Protein AF-A0A1X0RQJ3-F1 (afdb_monomer_lite)

Structure (mmCIF, N/CA/C/O backbone):
data_AF-A0A1X0RQJ3-F1
#
_entry.id   AF-A0A1X0RQJ3-F1
#
loop_
_atom_site.group_PDB
_atom_site.id
_atom_site.type_symbol
_atom_site.label_atom_id
_atom_site.label_alt_id
_atom_site.label_comp_id
_atom_site.label_asym_id
_atom_site.label_entity_id
_atom_site.label_seq_id
_atom_site.pdbx_PDB_ins_code
_atom_site.Cartn_x
_atom_site.Cartn_y
_atom_site.Cartn_z
_atom_site.occupancy
_atom_site.B_iso_or_equiv
_atom_site.auth_seq_id
_atom_site.auth_comp_id
_atom_site.auth_asym_id
_atom_site.auth_atom_id
_atom_site.pdbx_PDB_model_num
ATOM 1 N N . GLY A 1 1 ? 8.657 11.918 25.333 1.00 54.16 1 GLY A N 1
ATOM 2 C CA . GLY A 1 1 ? 9.560 11.552 24.222 1.00 54.16 1 GLY A CA 1
ATOM 3 C C . GLY A 1 1 ? 10.767 12.465 24.234 1.00 54.16 1 GLY A C 1
ATOM 4 O O . GLY A 1 1 ? 10.589 13.662 24.421 1.00 54.16 1 GLY A O 1
ATOM 5 N N . SER A 1 2 ? 11.978 11.926 24.096 1.00 52.12 2 SER A N 1
ATOM 6 C CA . SER A 1 2 ? 13.210 12.726 24.092 1.00 52.12 2 SER A CA 1
ATOM 7 C C . SER A 1 2 ? 13.265 13.655 22.872 1.00 52.12 2 SER A C 1
ATOM 9 O O . SER A 1 2 ? 13.013 13.223 21.745 1.00 52.12 2 SER A O 1
ATOM 11 N N . LYS A 1 3 ? 13.566 14.940 23.101 1.00 64.88 3 LYS A N 1
ATOM 12 C CA . LYS A 1 3 ? 13.754 15.947 22.042 1.00 64.88 3 LYS A CA 1
ATOM 13 C C . LYS A 1 3 ? 15.041 15.634 21.265 1.00 64.88 3 LYS A C 1
ATOM 15 O O . LYS A 1 3 ? 16.047 15.294 21.882 1.00 64.88 3 LYS A O 1
ATOM 20 N N . ILE A 1 4 ? 15.038 15.774 19.937 1.00 67.12 4 ILE A N 1
ATOM 21 C CA . ILE A 1 4 ? 16.280 15.813 19.140 1.00 67.12 4 ILE A CA 1
ATOM 22 C C . ILE A 1 4 ? 16.535 17.273 18.792 1.00 67.12 4 ILE A C 1
ATOM 24 O O . ILE A 1 4 ? 15.689 17.899 18.160 1.00 67.12 4 ILE A O 1
ATOM 28 N N . LYS A 1 5 ? 17.698 17.817 19.173 1.00 78.06 5 LYS A N 1
ATOM 29 C CA . LYS A 1 5 ? 18.098 19.196 18.827 1.00 78.06 5 LYS A CA 1
ATOM 30 C C . LYS A 1 5 ? 17.044 20.257 19.205 1.00 78.06 5 LYS A C 1
ATOM 32 O O . LYS A 1 5 ? 16.810 21.192 18.455 1.00 78.06 5 LYS A O 1
ATOM 37 N N . GLY A 1 6 ? 16.351 20.079 20.334 1.00 76.12 6 GLY A N 1
ATOM 38 C CA . GLY A 1 6 ? 15.293 20.996 20.788 1.00 76.12 6 GLY A CA 1
ATOM 39 C C . GLY A 1 6 ? 13.931 20.819 20.102 1.00 76.12 6 GLY A C 1
ATOM 40 O O . GLY A 1 6 ? 12.927 21.285 20.637 1.00 76.12 6 GLY A O 1
ATOM 41 N N . PHE A 1 7 ? 13.861 20.067 19.003 1.00 66.81 7 PHE A N 1
ATOM 42 C CA . PHE A 1 7 ? 12.615 19.743 18.316 1.00 66.81 7 PHE A CA 1
ATOM 43 C C . PHE A 1 7 ? 11.960 18.494 18.917 1.00 66.81 7 PHE A C 1
ATOM 45 O O . PHE A 1 7 ? 12.626 17.514 19.281 1.00 66.81 7 PHE A O 1
ATOM 52 N N . LEU A 1 8 ? 10.630 18.520 19.019 1.00 66.62 8 LEU A N 1
ATOM 53 C CA . LEU A 1 8 ? 9.844 17.325 19.319 1.00 66.62 8 LEU A CA 1
ATOM 54 C C . LEU A 1 8 ? 10.051 16.309 18.191 1.00 66.62 8 LEU A C 1
ATOM 56 O O . LEU A 1 8 ? 9.920 16.646 17.014 1.00 66.62 8 LEU A O 1
ATOM 60 N N . LYS A 1 9 ? 10.377 15.060 18.541 1.00 67.62 9 LYS A N 1
ATOM 61 C CA . LYS A 1 9 ? 10.389 13.972 17.556 1.00 67.62 9 LYS A CA 1
ATOM 62 C C . LYS A 1 9 ? 8.991 13.834 16.945 1.00 67.62 9 LYS A C 1
ATOM 64 O O . LYS A 1 9 ? 7.996 13.830 17.673 1.00 67.62 9 LYS A O 1
ATOM 69 N N . TYR A 1 10 ? 8.927 13.664 15.626 1.00 61.50 10 TYR A N 1
ATOM 70 C CA . TYR A 1 10 ? 7.727 13.148 14.971 1.00 61.50 10 TYR A CA 1
ATOM 71 C C . TYR A 1 10 ? 7.504 11.706 15.456 1.00 61.50 10 TYR A C 1
ATOM 73 O O . TYR A 1 10 ? 8.361 10.850 15.246 1.00 61.50 10 TYR A O 1
ATOM 81 N N . GLY A 1 11 ? 6.405 11.476 16.182 1.00 64.00 11 GLY A N 1
ATOM 82 C CA . GLY A 1 11 ? 6.055 10.184 16.785 1.00 64.00 11 GLY A CA 1
ATOM 83 C C . GLY A 1 11 ? 5.479 10.296 18.204 1.00 64.00 11 GLY A C 1
ATOM 84 O O . GLY A 1 11 ? 5.730 11.269 18.918 1.00 64.00 11 GLY A O 1
ATOM 85 N N . GLY A 1 12 ? 4.719 9.279 18.621 1.00 66.19 12 GLY A N 1
ATOM 86 C CA . GLY A 1 12 ? 3.992 9.250 19.898 1.00 66.19 12 GLY A CA 1
ATOM 87 C C . GLY A 1 12 ? 2.721 10.113 19.910 1.00 66.19 12 GLY A C 1
ATOM 88 O O . GLY A 1 12 ? 2.406 10.802 18.943 1.00 66.19 12 GLY A O 1
ATOM 89 N N . ASN A 1 13 ? 1.992 10.104 21.029 1.00 71.12 13 ASN A N 1
ATOM 90 C CA . ASN A 1 13 ? 0.630 10.658 21.092 1.00 71.12 13 ASN A CA 1
ATOM 91 C C . ASN A 1 13 ? 0.559 12.192 21.196 1.00 71.12 13 ASN A C 1
ATOM 93 O O . ASN A 1 13 ? -0.528 12.752 21.206 1.00 71.12 13 ASN A O 1
ATOM 97 N N . TRP A 1 14 ? 1.685 12.909 21.279 1.00 72.62 14 TRP A N 1
ATOM 98 C CA . TRP A 1 14 ? 1.670 14.350 21.577 1.00 72.62 14 TRP A CA 1
ATOM 99 C C . TRP A 1 14 ? 0.983 15.189 20.491 1.00 72.62 14 TRP A C 1
ATOM 101 O O . TRP A 1 14 ? 0.309 16.164 20.811 1.00 72.62 14 TRP A O 1
ATOM 111 N N . LYS A 1 15 ? 1.139 14.814 19.214 1.00 70.44 15 LYS A N 1
ATOM 112 C CA . LYS A 1 15 ? 0.500 15.523 18.099 1.00 70.44 15 LYS A CA 1
ATOM 113 C C . LYS A 1 15 ? -1.013 15.317 18.131 1.00 70.44 15 LYS A C 1
ATOM 115 O O . LYS A 1 15 ? -1.754 16.276 17.982 1.00 70.44 15 LYS A O 1
ATOM 120 N N . LEU A 1 16 ? -1.445 14.098 18.457 1.00 67.94 16 LEU A N 1
ATOM 121 C CA . LEU A 1 16 ? -2.852 13.781 18.699 1.00 67.94 16 LEU A CA 1
ATOM 122 C C . LEU A 1 16 ? -3.382 14.577 19.868 1.00 67.94 16 LEU A C 1
ATOM 124 O O . LEU A 1 16 ? -4.395 15.208 19.705 1.00 67.94 16 LEU A O 1
ATOM 128 N N . ASN A 1 17 ? -2.695 14.617 21.008 1.00 71.81 17 ASN A N 1
ATOM 129 C CA . ASN A 1 17 ? -3.173 15.368 22.170 1.00 71.81 17 ASN A CA 1
ATOM 130 C C . ASN A 1 17 ? -3.341 16.865 21.866 1.00 71.81 17 ASN A C 1
ATOM 132 O O . ASN A 1 17 ? -4.172 17.531 22.475 1.00 71.81 17 ASN A O 1
ATOM 136 N N . LYS A 1 18 ? -2.544 17.403 20.935 1.00 77.25 18 LYS A N 1
ATOM 137 C CA . LYS A 1 18 ? -2.691 18.781 20.461 1.00 77.25 18 LYS A CA 1
ATOM 138 C C . LYS A 1 18 ? -3.887 18.931 19.517 1.00 77.25 18 LYS A C 1
ATOM 140 O O . LYS A 1 18 ? -4.639 19.893 19.631 1.00 77.25 18 LYS A O 1
ATOM 145 N N . ASP A 1 19 ? -4.034 17.997 18.583 1.00 71.38 19 ASP A N 1
ATOM 146 C CA . ASP A 1 19 ? -5.021 18.071 17.506 1.00 71.38 19 ASP A CA 1
ATOM 147 C C . ASP A 1 19 ? -6.392 17.491 17.925 1.00 71.38 19 ASP A C 1
ATOM 149 O O . ASP A 1 19 ? -7.408 17.877 17.360 1.00 71.38 19 ASP A O 1
ATOM 153 N N . SER A 1 20 ? -6.458 16.668 18.979 1.00 67.62 20 SER A N 1
ATOM 154 C CA . SER A 1 20 ? -7.660 16.023 19.536 1.00 67.62 20 SER A CA 1
ATOM 155 C C . SER A 1 20 ? -8.645 17.025 20.114 1.00 67.62 20 SER A C 1
ATOM 157 O O . SER A 1 20 ? -9.827 16.729 20.240 1.00 67.62 20 SER A O 1
ATOM 159 N N . LEU A 1 21 ? -8.149 18.211 20.470 1.00 72.94 21 LEU A N 1
ATOM 160 C CA . LEU A 1 21 ? -8.965 19.338 20.909 1.00 72.94 21 LEU A CA 1
ATOM 161 C C . LEU A 1 21 ? -9.788 19.940 19.759 1.00 72.94 21 LEU A C 1
ATOM 163 O O . LEU A 1 21 ? -10.787 20.601 20.017 1.00 72.94 21 LEU A O 1
ATOM 167 N N . TYR A 1 22 ? -9.377 19.716 18.507 1.00 77.06 22 TYR A N 1
ATOM 168 C CA . TYR A 1 22 ? -9.961 20.352 17.323 1.00 77.06 22 TYR A CA 1
ATOM 169 C C . TYR A 1 22 ? -10.501 19.348 16.297 1.00 77.06 22 TYR A C 1
ATOM 171 O O . TYR A 1 22 ? -11.336 19.706 15.470 1.00 77.06 22 TYR A O 1
ATOM 179 N N . THR A 1 23 ? -10.030 18.099 16.313 1.00 75.31 23 THR A N 1
ATOM 180 C CA . THR A 1 23 ? -10.463 17.050 15.388 1.00 75.31 23 THR A CA 1
ATOM 181 C C . THR A 1 23 ? -10.183 15.656 15.949 1.00 75.31 23 THR A C 1
ATOM 183 O O . THR A 1 23 ? -9.250 15.457 16.723 1.00 75.31 23 THR A O 1
ATOM 186 N N . THR A 1 24 ? -10.977 14.658 15.566 1.00 73.31 24 THR A N 1
ATOM 187 C CA . THR A 1 24 ? -10.719 13.268 15.955 1.00 73.31 24 THR A CA 1
ATOM 188 C C . THR A 1 24 ? -9.522 12.736 15.179 1.00 73.31 24 THR A C 1
ATOM 190 O O . THR A 1 24 ? -9.528 12.728 13.950 1.00 73.31 24 THR A O 1
ATOM 193 N N . VAL A 1 25 ? -8.502 12.249 15.888 1.00 74.50 25 VAL A N 1
ATOM 194 C CA . VAL A 1 25 ? -7.325 11.647 15.258 1.00 74.50 25 VAL A CA 1
ATOM 195 C C . VAL A 1 25 ? -7.159 10.201 15.718 1.00 74.50 25 VAL A C 1
ATOM 197 O O . VAL A 1 25 ? -7.222 9.908 16.909 1.00 74.50 25 VAL A O 1
ATOM 200 N N . CYS A 1 26 ? -6.943 9.298 14.762 1.00 76.75 26 CYS A N 1
ATOM 201 C CA . CYS A 1 26 ? -6.750 7.867 14.986 1.00 76.75 26 CYS A CA 1
ATOM 202 C C . CYS A 1 26 ? -5.305 7.473 14.637 1.00 76.75 26 CYS A C 1
ATOM 204 O O . CYS A 1 26 ? -4.781 7.908 13.610 1.00 76.75 26 CYS A O 1
ATOM 206 N N . ILE A 1 27 ? -4.661 6.656 15.481 1.00 75.38 27 ILE A N 1
ATOM 207 C CA . ILE A 1 27 ? -3.392 6.001 15.134 1.00 75.38 27 ILE A CA 1
ATOM 208 C C . ILE A 1 27 ? -3.705 4.612 14.617 1.00 75.38 27 ILE A C 1
ATOM 210 O O . ILE A 1 27 ? -4.353 3.822 15.301 1.00 75.38 27 ILE A O 1
ATOM 214 N N . THR A 1 28 ? -3.153 4.292 13.458 1.00 76.00 28 THR A N 1
ATOM 215 C CA . THR A 1 28 ? -3.197 2.949 12.896 1.00 76.00 28 THR A CA 1
ATOM 216 C C . THR A 1 28 ? -1.799 2.375 12.836 1.00 76.00 28 THR A C 1
ATOM 218 O O . THR A 1 28 ? -0.809 3.106 12.755 1.00 76.00 28 THR A O 1
ATOM 221 N N . ASN A 1 29 ? -1.715 1.052 12.835 1.00 74.38 29 ASN A N 1
ATOM 222 C CA . ASN A 1 29 ? -0.467 0.371 12.550 1.00 74.38 29 ASN A CA 1
ATOM 223 C C . ASN A 1 29 ? 0.002 0.705 11.119 1.00 74.38 29 ASN A C 1
ATOM 225 O O . ASN A 1 29 ? -0.786 0.643 10.178 1.00 74.38 29 ASN A O 1
ATOM 229 N N . GLU A 1 30 ? 1.274 1.075 10.955 1.00 68.81 30 GLU A N 1
ATOM 230 C CA . GLU A 1 30 ? 1.879 1.356 9.643 1.00 68.81 30 GLU A CA 1
ATOM 231 C C . GLU A 1 30 ? 2.464 0.085 8.990 1.00 68.81 30 GLU A C 1
ATOM 233 O O . GLU A 1 30 ? 2.986 0.128 7.872 1.00 68.81 30 GLU A O 1
ATOM 238 N N . HIS A 1 31 ? 2.386 -1.071 9.656 1.00 69.00 31 HIS A N 1
ATOM 239 C CA . HIS A 1 31 ? 2.995 -2.304 9.171 1.00 69.00 31 HIS A CA 1
ATOM 240 C C . HIS A 1 31 ? 2.486 -2.698 7.772 1.00 69.00 31 HIS A C 1
ATOM 242 O O . HIS A 1 31 ? 1.293 -2.688 7.489 1.00 69.00 31 HIS A O 1
ATOM 248 N N . ASN A 1 32 ? 3.417 -2.991 6.856 1.00 66.62 32 ASN A N 1
ATOM 249 C CA . ASN A 1 32 ? 3.168 -3.333 5.446 1.00 66.62 32 ASN A CA 1
ATOM 250 C C . ASN A 1 32 ? 2.327 -2.348 4.603 1.00 66.62 32 ASN A C 1
ATOM 252 O O . ASN A 1 32 ? 2.121 -2.604 3.413 1.00 66.62 32 ASN A O 1
ATOM 256 N N . THR A 1 33 ? 1.942 -1.183 5.135 1.00 68.00 33 THR A N 1
ATOM 257 C CA . THR A 1 33 ? 1.130 -0.169 4.428 1.00 68.00 33 THR A CA 1
ATOM 258 C C . THR A 1 33 ? 1.776 0.351 3.142 1.00 68.00 33 THR A C 1
ATOM 260 O O . THR A 1 33 ? 1.083 0.835 2.259 1.00 68.00 33 THR A O 1
ATOM 263 N N . LEU A 1 34 ? 3.100 0.220 3.009 1.00 71.25 34 LEU A N 1
ATOM 264 C CA . LEU A 1 34 ? 3.888 0.643 1.846 1.00 71.25 34 LEU A CA 1
ATOM 265 C C . LEU A 1 34 ? 4.057 -0.440 0.771 1.00 71.25 34 LEU A C 1
ATOM 267 O O . LEU A 1 34 ? 4.492 -0.133 -0.337 1.00 71.25 34 LEU A O 1
ATOM 271 N N . GLN A 1 35 ? 3.821 -1.711 1.102 1.00 79.56 35 GLN A N 1
ATOM 272 C CA . GLN A 1 35 ? 4.298 -2.842 0.296 1.00 79.56 35 GLN A CA 1
ATOM 273 C C . GLN A 1 35 ? 3.181 -3.739 -0.230 1.00 79.56 35 GLN A C 1
ATOM 275 O O . GLN A 1 35 ? 3.476 -4.728 -0.897 1.00 79.56 35 GLN A O 1
ATOM 280 N N . ILE A 1 36 ? 1.919 -3.413 0.034 1.00 88.56 36 ILE A N 1
ATOM 281 C CA . ILE A 1 36 ? 0.772 -4.239 -0.339 1.00 88.56 36 ILE A CA 1
ATOM 282 C C . ILE A 1 36 ? -0.118 -3.483 -1.323 1.00 88.56 36 ILE A C 1
ATOM 284 O O . ILE A 1 36 ? -0.371 -2.290 -1.186 1.00 88.56 36 ILE A O 1
ATOM 288 N N . CYS A 1 37 ? -0.583 -4.179 -2.357 1.00 90.88 37 CYS A N 1
ATOM 289 C CA . CYS A 1 37 ? -1.520 -3.623 -3.318 1.00 90.88 37 CYS A CA 1
ATOM 290 C C . CYS A 1 37 ? -2.909 -3.513 -2.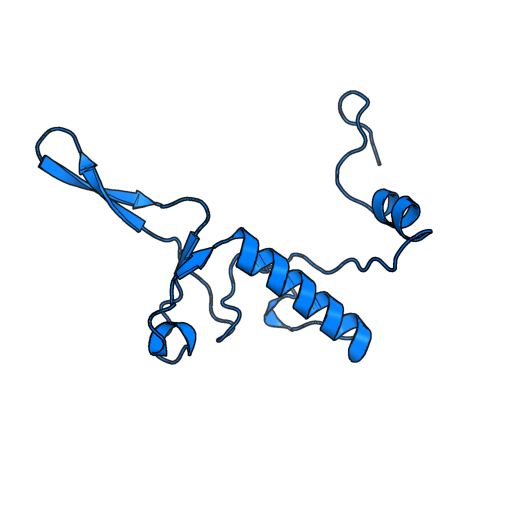685 1.00 90.88 37 CYS A C 1
ATOM 292 O O . CYS A 1 37 ? -3.469 -4.519 -2.262 1.00 90.88 37 CYS A O 1
ATOM 294 N N . LEU A 1 38 ? -3.496 -2.318 -2.716 1.00 90.88 38 LEU A N 1
ATOM 295 C CA . LEU A 1 38 ? -4.820 -2.038 -2.146 1.00 90.88 38 LEU A CA 1
ATOM 296 C C . LEU A 1 38 ? -5.973 -2.810 -2.812 1.00 90.88 38 LEU A C 1
ATOM 298 O O . LEU A 1 38 ? -7.054 -2.889 -2.247 1.00 90.88 38 LEU A O 1
ATOM 302 N N . PHE A 1 39 ? -5.761 -3.357 -4.014 1.00 90.94 39 PHE A N 1
ATOM 303 C CA . PHE A 1 39 ? -6.806 -4.046 -4.781 1.00 90.94 39 PHE A CA 1
ATOM 304 C C . PHE A 1 39 ? -6.791 -5.567 -4.613 1.00 90.94 39 PHE A C 1
ATOM 306 O O . PHE A 1 39 ? -7.836 -6.202 -4.674 1.00 90.94 39 PHE A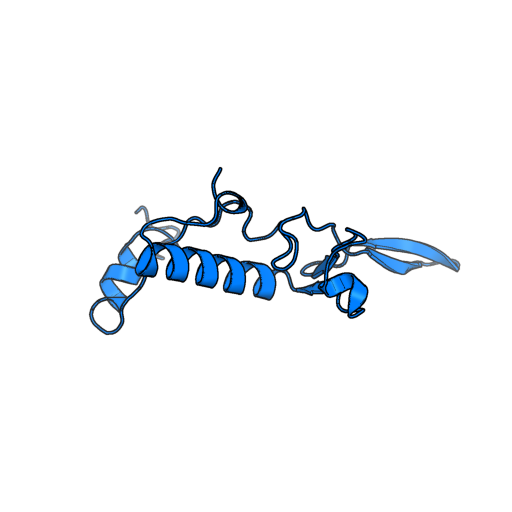 O 1
ATOM 313 N N . CYS A 1 40 ? -5.610 -6.173 -4.471 1.00 91.56 40 CYS A N 1
ATOM 314 C CA . CYS A 1 40 ? -5.461 -7.634 -4.426 1.00 91.56 40 CYS A CA 1
ATOM 315 C C . CYS A 1 40 ? -4.741 -8.143 -3.176 1.00 91.56 40 CYS A C 1
ATOM 317 O O . CYS A 1 40 ? -4.497 -9.344 -3.063 1.00 91.56 40 CYS A O 1
ATOM 319 N N . PHE A 1 41 ? -4.331 -7.233 -2.291 1.00 89.50 41 PHE A N 1
ATOM 320 C CA . PHE A 1 41 ? -3.573 -7.505 -1.073 1.00 89.50 41 PHE A CA 1
ATOM 321 C C . PHE A 1 41 ? -2.291 -8.335 -1.285 1.00 89.50 41 PHE A C 1
ATOM 323 O O . PHE A 1 41 ? -1.753 -8.945 -0.366 1.00 89.50 41 PHE A O 1
ATOM 330 N N . LYS A 1 42 ? -1.753 -8.352 -2.513 1.00 91.12 42 LYS A N 1
ATOM 331 C CA . LYS A 1 42 ? -0.460 -8.974 -2.832 1.00 91.12 42 LYS A CA 1
ATOM 332 C C . LYS A 1 42 ? 0.668 -7.959 -2.760 1.00 91.12 42 LYS A C 1
ATOM 334 O O . LYS A 1 42 ? 0.464 -6.761 -2.963 1.00 91.12 42 LYS A O 1
ATOM 339 N N . LYS A 1 43 ? 1.875 -8.466 -2.511 1.00 90.31 43 LYS A N 1
ATOM 340 C CA . LYS A 1 43 ? 3.085 -7.654 -2.402 1.00 90.31 43 LYS A CA 1
ATOM 341 C C . LYS A 1 43 ? 3.353 -6.882 -3.695 1.00 90.31 43 LYS A C 1
ATOM 343 O O . LYS A 1 43 ? 3.316 -7.440 -4.793 1.00 90.31 43 LYS A O 1
ATOM 348 N N . LEU A 1 44 ? 3.628 -5.597 -3.543 1.00 91.56 44 LEU A N 1
ATOM 349 C CA . LEU A 1 44 ? 4.051 -4.707 -4.608 1.00 91.56 44 LEU A CA 1
ATOM 350 C C . LEU A 1 44 ? 5.558 -4.838 -4.850 1.00 91.56 44 LEU A C 1
ATOM 352 O O . LEU A 1 44 ? 6.343 -5.065 -3.928 1.00 91.56 44 LEU A O 1
ATOM 356 N N . LEU A 1 45 ? 5.964 -4.667 -6.105 1.00 91.31 45 LEU A N 1
ATOM 357 C CA . LEU A 1 45 ? 7.363 -4.689 -6.517 1.00 91.31 45 LEU A CA 1
ATOM 358 C C . LEU A 1 45 ? 7.877 -3.276 -6.769 1.00 91.31 45 LEU A C 1
ATOM 360 O O . LEU A 1 45 ? 7.123 -2.371 -7.128 1.00 91.31 45 LEU A O 1
ATOM 364 N N . ASN A 1 46 ? 9.187 -3.099 -6.623 1.00 90.31 46 ASN A N 1
ATOM 365 C CA . ASN A 1 46 ? 9.849 -1.865 -7.022 1.00 90.31 46 ASN A CA 1
ATOM 366 C C . ASN A 1 46 ? 9.665 -1.628 -8.521 1.00 90.31 46 ASN A C 1
ATOM 368 O O . ASN A 1 46 ? 9.835 -2.533 -9.336 1.00 90.31 46 ASN A O 1
ATOM 372 N N . SER A 1 47 ? 9.340 -0.392 -8.877 1.00 88.75 47 SER A N 1
ATOM 373 C CA . SER A 1 47 ? 9.284 0.026 -10.272 1.00 88.75 47 SER A CA 1
ATOM 374 C C . SER A 1 47 ? 10.695 0.252 -10.824 1.00 88.75 47 SER A C 1
ATOM 376 O O . SER A 1 47 ? 11.590 0.765 -10.143 1.00 88.75 47 SER A O 1
ATOM 378 N N . TYR A 1 48 ? 10.894 -0.115 -12.088 1.00 88.94 48 TYR A N 1
ATOM 379 C CA . TYR A 1 48 ? 12.147 0.091 -12.807 1.00 88.94 48 TYR A CA 1
ATOM 380 C C . TYR A 1 48 ? 11.873 0.781 -14.136 1.00 88.94 48 TYR A C 1
ATOM 382 O O . TYR A 1 48 ? 10.876 0.512 -14.802 1.00 88.94 48 TYR A O 1
ATOM 390 N N . ARG A 1 49 ? 12.784 1.667 -14.532 1.00 87.44 49 ARG A N 1
ATOM 391 C CA . ARG A 1 49 ? 12.788 2.314 -15.841 1.00 87.44 49 ARG A CA 1
ATOM 392 C C . ARG A 1 49 ? 14.107 2.021 -16.538 1.00 87.44 49 ARG A C 1
ATOM 394 O O . ARG A 1 49 ? 15.169 2.060 -15.917 1.00 87.44 49 ARG A O 1
ATOM 401 N N . LEU A 1 50 ? 14.035 1.758 -17.837 1.00 90.00 50 LEU A N 1
ATOM 402 C CA . LEU A 1 50 ? 15.214 1.679 -18.688 1.00 90.00 50 LEU A CA 1
ATOM 403 C C . LEU A 1 50 ? 15.760 3.091 -18.918 1.00 90.00 50 LEU A C 1
ATOM 405 O O . LEU A 1 50 ? 15.027 3.998 -19.313 1.00 90.00 50 LEU A O 1
ATOM 409 N N . VAL A 1 51 ? 17.044 3.281 -18.638 1.00 88.06 51 VAL A N 1
ATOM 410 C CA . VAL A 1 51 ? 17.752 4.546 -18.836 1.00 88.06 51 VAL A CA 1
ATOM 411 C C . VAL A 1 51 ? 18.963 4.282 -19.717 1.00 88.06 51 VAL A C 1
ATOM 413 O O . VAL A 1 51 ? 19.720 3.339 -19.478 1.00 88.06 51 VAL A O 1
ATOM 416 N N . GLN A 1 52 ? 19.153 5.118 -20.733 1.00 86.25 52 GLN A N 1
ATOM 417 C CA . GLN A 1 52 ? 20.325 5.061 -21.597 1.00 86.25 52 GLN A CA 1
ATOM 418 C C . GLN A 1 52 ? 21.515 5.686 -20.864 1.00 86.25 52 GLN A C 1
ATOM 420 O O . GLN A 1 52 ? 21.488 6.850 -20.467 1.00 86.25 52 GLN A O 1
ATOM 425 N N . GLY A 1 53 ? 22.539 4.877 -20.610 1.00 80.06 53 GLY A N 1
ATOM 426 C CA . GLY A 1 53 ? 23.799 5.323 -20.033 1.00 80.06 53 GLY A CA 1
ATOM 427 C C . GLY A 1 53 ? 24.731 5.921 -21.086 1.00 80.06 53 GLY A C 1
ATOM 428 O O . GLY A 1 53 ? 24.473 5.855 -22.289 1.00 80.06 53 GLY A O 1
ATOM 429 N N . LYS A 1 54 ? 25.870 6.455 -20.630 1.00 75.25 54 LYS A N 1
ATOM 430 C CA . LYS A 1 54 ? 26.972 6.829 -21.527 1.00 75.25 54 LYS A CA 1
ATOM 431 C C . LYS A 1 54 ? 27.401 5.587 -22.335 1.00 75.25 54 LYS A C 1
ATOM 433 O O . LYS A 1 54 ? 27.544 4.508 -21.757 1.00 75.25 54 LYS A O 1
ATOM 438 N N . ASN A 1 55 ? 27.567 5.750 -23.650 1.00 76.69 55 ASN A N 1
ATOM 439 C CA . ASN A 1 55 ? 27.913 4.718 -24.649 1.00 76.69 55 ASN A CA 1
ATOM 440 C C . ASN A 1 55 ? 26.758 3.802 -25.111 1.00 76.69 55 ASN A C 1
ATOM 442 O O . ASN A 1 55 ? 26.984 2.615 -25.331 1.00 76.69 55 ASN A O 1
ATOM 446 N N . ASN A 1 56 ? 25.521 4.303 -25.233 1.00 78.06 56 ASN A N 1
ATOM 447 C CA . ASN A 1 56 ? 24.348 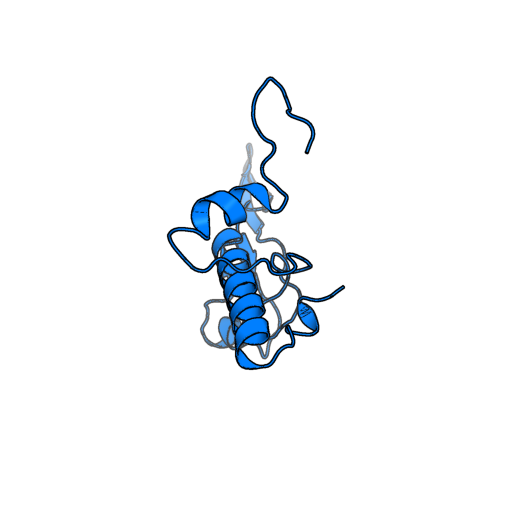3.533 -25.705 1.00 78.06 56 ASN A CA 1
ATOM 448 C C . ASN A 1 56 ? 24.015 2.260 -24.902 1.00 78.06 56 ASN A C 1
ATOM 450 O O . ASN A 1 56 ? 23.175 1.462 -25.311 1.00 78.06 56 ASN A O 1
ATOM 454 N N . LYS A 1 57 ? 24.614 2.072 -23.720 1.00 83.94 57 LYS A N 1
ATOM 455 C CA . LYS A 1 57 ? 24.293 0.947 -22.837 1.00 83.94 57 LYS A CA 1
ATOM 456 C C . LYS A 1 57 ? 22.994 1.230 -22.095 1.00 83.94 57 LYS A C 1
ATOM 458 O O . LYS A 1 57 ? 22.912 2.189 -21.327 1.00 83.94 57 LYS A O 1
ATOM 463 N N . VAL A 1 58 ? 21.996 0.374 -22.280 1.00 88.25 58 VAL A N 1
ATOM 464 C CA . VAL A 1 58 ? 20.737 0.438 -21.531 1.00 88.25 58 VAL A CA 1
ATOM 465 C C . VAL A 1 58 ? 20.954 -0.139 -20.132 1.00 88.25 58 VAL A C 1
ATOM 467 O O . VAL A 1 58 ? 21.534 -1.212 -19.976 1.00 88.25 58 VAL A O 1
ATOM 470 N N . ARG A 1 59 ? 20.509 0.578 -19.097 1.00 87.69 59 ARG A N 1
ATOM 471 C CA . ARG A 1 59 ? 20.554 0.126 -17.700 1.00 87.69 59 ARG A CA 1
ATOM 472 C C . ARG A 1 59 ? 19.167 0.203 -17.075 1.00 87.69 59 ARG A C 1
ATOM 474 O O . ARG A 1 59 ? 18.421 1.148 -17.327 1.00 87.69 59 ARG A O 1
ATOM 481 N N . LEU A 1 60 ? 18.843 -0.759 -16.215 1.00 88.44 60 LEU A N 1
ATOM 482 C CA . LEU A 1 60 ? 17.664 -0.692 -15.356 1.00 88.44 60 LEU A CA 1
ATOM 483 C C . LEU A 1 60 ? 17.960 0.227 -14.171 1.00 88.44 60 LEU A C 1
ATOM 485 O O . LEU A 1 60 ? 18.892 -0.010 -13.404 1.00 88.44 60 LEU A O 1
ATOM 489 N N . LYS A 1 61 ? 17.160 1.279 -14.015 1.00 89.00 61 LYS A N 1
ATOM 490 C CA . LYS A 1 61 ? 17.212 2.176 -12.863 1.00 89.00 61 LYS A CA 1
ATOM 491 C C . LYS A 1 61 ? 15.925 2.030 -12.069 1.00 89.00 61 LYS A C 1
ATOM 493 O O . LYS A 1 61 ? 14.837 2.184 -12.619 1.00 89.00 61 LYS A O 1
ATOM 498 N N . GLN A 1 62 ? 16.055 1.760 -10.775 1.00 87.94 62 GLN A N 1
ATOM 499 C CA . GLN A 1 62 ? 14.912 1.764 -9.870 1.00 87.94 62 GLN A CA 1
ATOM 500 C C . GLN A 1 62 ? 14.308 3.172 -9.810 1.00 87.94 62 GLN A C 1
ATOM 502 O O . GLN A 1 62 ? 15.026 4.159 -9.616 1.00 87.94 62 GLN A O 1
ATOM 507 N N . VAL A 1 63 ? 12.991 3.267 -9.969 1.00 88.19 63 VAL A N 1
ATOM 508 C CA . VAL A 1 63 ? 12.257 4.521 -9.809 1.00 88.19 63 VAL A CA 1
ATOM 509 C C 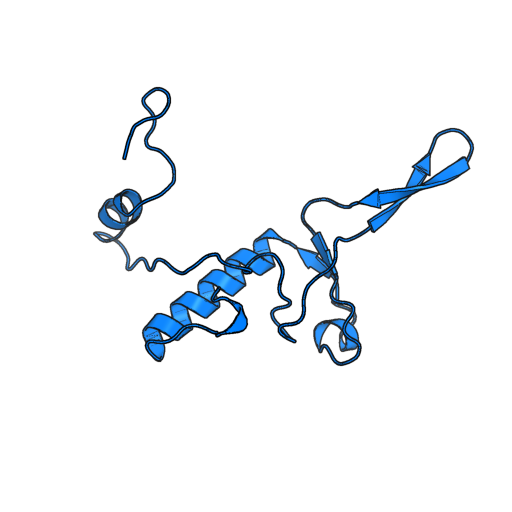. VAL A 1 63 ? 11.850 4.637 -8.342 1.00 88.19 63 VAL A C 1
ATOM 511 O O . VAL A 1 63 ? 11.146 3.795 -7.790 1.00 88.19 63 VAL A O 1
ATOM 514 N N . LYS A 1 64 ? 12.342 5.681 -7.673 1.00 87.44 64 LYS A N 1
ATOM 515 C CA . LYS A 1 64 ? 12.009 5.941 -6.269 1.00 87.44 64 LYS A CA 1
ATOM 516 C C . LYS A 1 64 ? 10.561 6.427 -6.162 1.00 87.44 64 LYS A C 1
ATOM 518 O O . LYS A 1 64 ? 10.111 7.199 -7.001 1.00 87.44 64 LYS A O 1
ATOM 523 N N . GLY A 1 65 ? 9.856 6.001 -5.115 1.00 87.12 65 GLY A N 1
ATOM 524 C CA . GLY A 1 65 ? 8.520 6.511 -4.785 1.00 87.12 65 GLY A CA 1
ATOM 525 C C . GLY A 1 65 ? 7.364 5.919 -5.595 1.00 87.12 65 GLY A C 1
ATOM 526 O O . GLY A 1 65 ? 6.235 6.373 -5.438 1.00 87.12 65 GLY A O 1
ATOM 527 N N . SER A 1 66 ? 7.601 4.901 -6.425 1.00 90.62 66 SER A N 1
ATOM 528 C CA . SER A 1 66 ? 6.517 4.179 -7.096 1.00 90.62 66 SER A CA 1
ATOM 529 C C . SER A 1 66 ? 6.740 2.675 -7.084 1.00 90.62 66 SER A C 1
ATOM 531 O O . SER A 1 66 ? 7.876 2.191 -7.106 1.00 90.62 66 SER A O 1
ATOM 533 N N . PHE A 1 67 ? 5.637 1.946 -7.069 1.00 91.62 67 PHE A N 1
ATOM 534 C CA . PHE A 1 67 ? 5.596 0.497 -7.038 1.00 91.62 67 PHE A CA 1
ATOM 535 C C . PHE A 1 67 ? 4.680 -0.046 -8.128 1.00 91.62 67 PHE A C 1
ATOM 537 O O . PHE A 1 67 ? 3.828 0.676 -8.640 1.00 91.62 67 PHE A O 1
ATOM 544 N N . VAL A 1 68 ? 4.840 -1.323 -8.468 1.00 92.69 68 VAL A N 1
ATOM 545 C CA . VAL A 1 68 ? 4.039 -2.011 -9.484 1.00 92.69 68 VAL A CA 1
ATOM 546 C C . VAL A 1 68 ? 3.439 -3.291 -8.912 1.00 92.69 68 VAL A C 1
ATOM 548 O O . VAL A 1 68 ? 4.131 -4.091 -8.280 1.00 92.69 68 VAL A O 1
ATOM 551 N N . CYS A 1 69 ? 2.146 -3.500 -9.154 1.00 93.00 69 CYS A N 1
ATOM 552 C CA . CYS A 1 69 ? 1.487 -4.785 -8.954 1.00 93.00 69 CYS A CA 1
ATOM 553 C C . CYS A 1 69 ? 1.697 -5.668 -10.191 1.00 93.00 69 CYS A C 1
ATOM 555 O O . CYS A 1 69 ? 1.434 -5.227 -11.303 1.00 93.00 69 CYS A O 1
ATOM 557 N N . MET A 1 70 ? 2.131 -6.918 -10.001 1.00 92.94 70 MET A N 1
ATOM 558 C CA . MET A 1 70 ? 2.317 -7.896 -11.092 1.00 92.94 70 MET A CA 1
ATOM 559 C C . MET A 1 70 ? 1.391 -9.116 -10.970 1.00 92.94 70 MET A C 1
ATOM 561 O O . MET A 1 70 ? 1.530 -10.081 -11.714 1.00 92.94 70 MET A O 1
ATOM 565 N N . HIS A 1 71 ? 0.440 -9.100 -10.030 1.00 93.94 71 HIS A N 1
ATOM 566 C CA . HIS A 1 71 ? -0.497 -10.203 -9.848 1.00 93.94 71 HIS A CA 1
ATOM 567 C C . HIS A 1 71 ? -1.555 -10.246 -10.973 1.00 93.94 71 HIS A C 1
ATOM 569 O O . HIS A 1 71 ? -2.396 -9.348 -11.012 1.00 93.94 71 HIS A O 1
ATOM 575 N N . PRO A 1 72 ? -1.596 -11.285 -11.835 1.00 91.75 72 PRO A N 1
ATOM 576 C CA . PRO A 1 72 ? -2.391 -11.278 -13.074 1.00 91.75 72 PRO A CA 1
ATOM 577 C C . PRO A 1 72 ? -3.894 -11.061 -12.885 1.00 91.75 72 PRO A C 1
ATOM 579 O O . PRO A 1 72 ? -4.553 -10.523 -13.764 1.00 91.75 72 PRO A O 1
ATOM 582 N N . LYS A 1 73 ? -4.439 -11.470 -11.734 1.00 93.31 73 LYS A N 1
ATOM 583 C CA . LYS A 1 73 ? -5.864 -11.325 -11.403 1.00 93.31 73 LYS A CA 1
ATOM 584 C C . LYS A 1 73 ? -6.188 -10.010 -10.685 1.00 93.31 73 LYS A C 1
ATOM 586 O O . LYS A 1 73 ? -7.308 -9.818 -10.230 1.00 93.31 73 LYS A O 1
ATOM 591 N N . CYS A 1 74 ? -5.212 -9.118 -10.521 1.00 93.94 74 CYS A N 1
ATOM 592 C CA . CYS A 1 74 ? -5.427 -7.847 -9.847 1.00 93.94 74 CYS A CA 1
ATOM 593 C C . CYS A 1 74 ? -6.210 -6.884 -10.741 1.00 93.94 74 CYS A C 1
ATOM 595 O O . CYS A 1 74 ? -5.821 -6.630 -11.882 1.00 93.94 74 CYS A O 1
ATOM 597 N N . GLN A 1 75 ? -7.252 -6.263 -10.187 1.00 94.38 75 GLN A N 1
ATOM 598 C CA . GLN A 1 75 ? -8.066 -5.279 -10.896 1.00 94.38 75 GLN A CA 1
ATOM 599 C C . GLN A 1 75 ? -7.239 -4.095 -11.418 1.00 94.38 75 GLN A C 1
ATOM 601 O O . GLN A 1 75 ? -7.516 -3.588 -12.504 1.00 94.38 75 GLN A O 1
ATOM 606 N N . SER A 1 76 ? -6.181 -3.689 -10.703 1.00 92.06 76 SER A N 1
ATOM 607 C CA . SER A 1 76 ? -5.293 -2.619 -11.168 1.00 92.06 76 SER A CA 1
ATOM 608 C C . SER A 1 76 ? -4.515 -3.011 -12.427 1.00 92.06 76 SER A C 1
ATOM 610 O O . SER A 1 76 ? -4.310 -2.167 -13.296 1.00 92.06 76 SER A O 1
ATOM 612 N N . ILE A 1 77 ? -4.156 -4.289 -12.590 1.00 93.00 77 ILE A N 1
ATOM 613 C CA . ILE A 1 77 ? -3.527 -4.795 -13.818 1.00 93.00 77 ILE A CA 1
ATOM 614 C C . ILE A 1 77 ? -4.545 -4.886 -14.945 1.00 93.00 77 ILE A C 1
ATOM 616 O O . ILE A 1 77 ? -4.279 -4.376 -16.033 1.00 93.00 77 ILE A O 1
ATOM 620 N N . CYS A 1 78 ? -5.723 -5.457 -14.681 1.00 92.69 78 CYS A N 1
ATOM 621 C CA . CYS A 1 78 ? -6.801 -5.546 -15.667 1.00 92.69 78 CYS A CA 1
ATOM 622 C C . CYS A 1 78 ? -7.181 -4.160 -16.217 1.00 92.69 78 CYS A C 1
ATOM 624 O O . CYS A 1 78 ? -7.423 -4.005 -17.411 1.00 92.69 78 CYS A O 1
ATOM 626 N N . ALA A 1 79 ? -7.149 -3.130 -15.366 1.00 93.38 79 ALA A N 1
ATOM 627 C CA . ALA A 1 79 ? -7.416 -1.741 -15.728 1.00 93.38 79 ALA A CA 1
ATOM 628 C C . ALA A 1 79 ? -6.204 -0.981 -16.309 1.00 93.38 79 ALA A C 1
ATOM 630 O O . ALA A 1 79 ? -6.299 0.227 -16.527 1.00 93.38 79 ALA A O 1
ATOM 631 N N . ARG A 1 80 ? -5.056 -1.642 -16.533 1.00 91.69 80 ARG A N 1
ATOM 632 C CA . ARG A 1 80 ? -3.786 -1.031 -16.985 1.00 91.69 80 ARG A CA 1
ATOM 633 C C . ARG A 1 80 ? -3.267 0.096 -16.071 1.00 91.69 80 ARG A C 1
ATOM 635 O O . ARG A 1 80 ? -2.559 0.995 -16.514 1.00 91.69 80 ARG A O 1
ATOM 642 N N . LYS A 1 81 ? -3.587 0.030 -14.778 1.00 91.44 81 LYS A N 1
ATOM 643 C CA . LYS A 1 81 ? -3.201 0.968 -13.706 1.00 91.44 81 LYS A CA 1
ATOM 644 C C . LYS A 1 81 ? -2.383 0.266 -12.613 1.00 91.44 81 LYS A C 1
ATOM 646 O O . LYS A 1 81 ? -2.5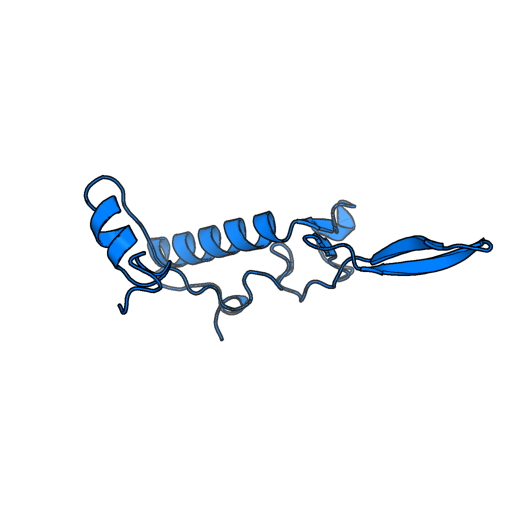90 0.490 -11.426 1.00 91.44 81 LYS A O 1
ATOM 651 N N . ALA A 1 82 ? -1.464 -0.607 -13.020 1.00 91.50 82 ALA A N 1
ATOM 652 C CA . ALA A 1 82 ? -0.669 -1.445 -12.120 1.00 91.50 82 ALA A CA 1
ATOM 653 C C . ALA A 1 82 ? 0.363 -0.668 -11.281 1.00 91.50 82 ALA A C 1
ATOM 655 O O . ALA A 1 82 ? 0.858 -1.182 -10.277 1.00 91.50 82 ALA A O 1
ATOM 656 N N . THR A 1 83 ? 0.714 0.545 -11.714 1.00 91.44 83 THR A N 1
ATOM 657 C CA . THR A 1 83 ? 1.690 1.407 -11.045 1.00 91.44 83 THR A CA 1
ATOM 658 C C . THR A 1 83 ? 0.998 2.287 -10.016 1.00 91.44 83 THR A C 1
ATOM 660 O O . THR A 1 83 ? 0.052 3.005 -10.338 1.00 91.44 83 THR A O 1
ATOM 663 N N . HIS A 1 84 ? 1.515 2.288 -8.795 1.00 90.38 84 HIS A N 1
ATOM 664 C CA . HIS A 1 84 ? 0.994 3.076 -7.688 1.00 90.38 84 HIS A CA 1
ATOM 665 C C . HIS A 1 84 ? 2.106 3.931 -7.078 1.00 90.38 84 HIS A C 1
ATOM 667 O O . HIS A 1 84 ? 3.250 3.482 -6.960 1.00 90.38 84 HIS A O 1
ATOM 673 N N . SER A 1 85 ? 1.794 5.170 -6.692 1.00 90.44 85 SER A N 1
ATOM 674 C CA . SER A 1 85 ? 2.742 5.976 -5.922 1.00 90.44 85 SER A CA 1
ATOM 675 C C . SER A 1 85 ? 2.804 5.454 -4.491 1.00 90.44 85 SER A C 1
ATOM 677 O O . SER A 1 85 ? 1.794 5.085 -3.896 1.00 90.44 85 SER A O 1
ATOM 679 N N . ARG A 1 86 ? 4.012 5.417 -3.934 1.00 88.81 86 ARG A N 1
ATOM 680 C CA . ARG A 1 86 ? 4.265 4.936 -2.575 1.00 88.81 86 ARG A CA 1
ATOM 681 C C . ARG A 1 86 ? 3.434 5.694 -1.544 1.00 88.81 86 ARG A C 1
ATOM 683 O O . ARG A 1 86 ? 2.825 5.082 -0.677 1.00 88.81 86 ARG A O 1
ATOM 690 N N . ASP A 1 87 ? 3.404 7.014 -1.677 1.00 89.62 87 ASP A N 1
ATOM 691 C CA . ASP A 1 87 ? 2.774 7.884 -0.690 1.00 89.62 87 ASP A CA 1
ATOM 692 C C . ASP A 1 87 ? 1.242 7.738 -0.725 1.00 89.62 87 ASP A C 1
ATOM 694 O O . ASP A 1 87 ? 0.607 7.713 0.325 1.00 89.62 87 ASP A O 1
ATOM 698 N N . MET A 1 88 ? 0.652 7.538 -1.915 1.00 90.06 88 MET A N 1
ATOM 699 C CA . MET A 1 88 ? -0.775 7.220 -2.056 1.00 90.06 88 MET A CA 1
ATOM 700 C C . MET A 1 88 ? -1.101 5.864 -1.431 1.00 90.06 88 MET A C 1
ATOM 702 O O . MET A 1 88 ? -2.056 5.771 -0.669 1.00 90.06 88 MET A O 1
ATOM 706 N N . VAL A 1 89 ? -0.305 4.827 -1.722 1.00 89.94 89 VAL A N 1
ATOM 707 C CA . VAL A 1 89 ? -0.528 3.479 -1.173 1.00 89.94 89 VAL A CA 1
ATOM 708 C C . VAL A 1 89 ? -0.519 3.515 0.355 1.00 89.94 89 VAL A C 1
ATOM 710 O O . VAL A 1 89 ? -1.467 3.030 0.967 1.00 89.94 89 VAL A O 1
ATOM 713 N N . SER A 1 90 ? 0.468 4.180 0.961 1.00 88.00 90 SER A N 1
ATOM 714 C CA . SER A 1 90 ? 0.521 4.353 2.415 1.00 88.00 90 SER A CA 1
ATOM 715 C C . SER A 1 90 ? -0.640 5.139 2.982 1.00 88.00 90 SER A C 1
ATOM 717 O O . SER A 1 90 ? -1.277 4.673 3.921 1.00 88.00 90 SER A O 1
ATOM 719 N N . ALA A 1 91 ? -0.924 6.323 2.435 1.00 89.31 91 ALA A N 1
ATOM 720 C CA . ALA A 1 91 ? -1.980 7.178 2.962 1.00 89.31 91 ALA A CA 1
ATOM 721 C C . ALA A 1 91 ? -3.339 6.469 2.914 1.00 89.31 91 ALA A C 1
ATOM 723 O O . ALA A 1 91 ? -4.095 6.502 3.884 1.00 89.31 91 ALA A O 1
ATOM 724 N N . THR A 1 92 ? -3.631 5.775 1.813 1.00 90.62 92 THR A N 1
ATOM 725 C CA . T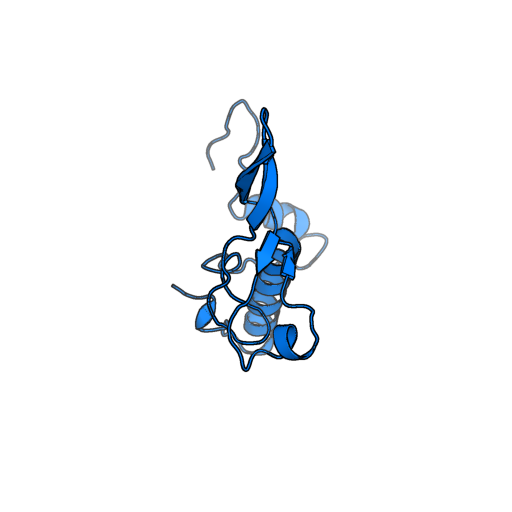HR A 1 92 ? -4.879 5.028 1.665 1.00 90.62 92 THR A CA 1
ATOM 726 C C . THR A 1 92 ? -4.911 3.775 2.540 1.00 90.62 92 THR A C 1
ATOM 728 O O . THR A 1 92 ? -5.951 3.503 3.130 1.00 90.62 92 THR A O 1
ATOM 731 N N . ALA A 1 93 ? -3.807 3.036 2.687 1.00 90.06 93 ALA A N 1
ATOM 732 C CA . ALA A 1 93 ? -3.750 1.879 3.587 1.00 90.06 93 ALA A CA 1
ATOM 733 C C . ALA A 1 93 ? -3.976 2.284 5.054 1.00 90.06 93 ALA A C 1
ATOM 735 O O . ALA A 1 93 ? -4.767 1.652 5.748 1.00 90.06 93 ALA A O 1
ATOM 736 N N . ILE A 1 94 ? -3.351 3.380 5.499 1.00 88.12 94 ILE A N 1
ATOM 737 C CA . ILE A 1 94 ? -3.557 3.979 6.828 1.00 88.12 94 ILE A CA 1
ATOM 738 C C . ILE A 1 94 ? -5.026 4.378 7.009 1.00 88.12 94 ILE A C 1
ATOM 740 O O . ILE A 1 94 ? -5.650 4.010 8.002 1.00 88.12 94 ILE A O 1
ATOM 744 N N . ALA A 1 95 ? -5.608 5.080 6.031 1.00 89.25 95 ALA A N 1
ATOM 745 C CA . ALA A 1 95 ? -7.010 5.483 6.089 1.00 89.25 95 ALA A CA 1
ATOM 746 C C . ALA A 1 95 ? -7.961 4.275 6.167 1.00 89.25 95 ALA A C 1
ATOM 748 O O . ALA A 1 95 ? -8.889 4.283 6.971 1.00 89.25 95 ALA A O 1
ATOM 749 N N . LEU A 1 96 ? -7.711 3.221 5.383 1.00 89.25 96 LEU A N 1
ATOM 750 C CA . LEU A 1 96 ? -8.505 1.988 5.396 1.00 89.25 96 LEU A CA 1
ATOM 751 C C . LEU A 1 96 ? -8.383 1.238 6.724 1.00 89.25 96 LEU A C 1
ATOM 753 O O . LEU A 1 96 ? -9.398 0.830 7.284 1.00 89.25 96 LEU A O 1
ATOM 757 N N . ALA A 1 97 ? -7.166 1.084 7.248 1.00 87.88 97 ALA A N 1
ATOM 758 C CA . ALA A 1 97 ? -6.933 0.455 8.544 1.00 87.88 97 ALA A CA 1
ATOM 759 C C . ALA A 1 97 ? -7.652 1.215 9.671 1.00 87.88 97 ALA A C 1
ATOM 761 O O . ALA A 1 97 ? -8.302 0.607 10.522 1.00 87.88 97 ALA A O 1
ATOM 762 N N . GLY A 1 98 ? -7.585 2.549 9.650 1.00 88.12 98 GLY A N 1
ATOM 763 C CA . GLY A 1 98 ? -8.215 3.412 10.651 1.00 88.12 98 GLY A CA 1
ATOM 764 C C . GLY A 1 98 ? -9.725 3.370 10.574 1.00 88.12 98 GLY A C 1
ATOM 765 O O . GLY A 1 98 ? -10.383 3.177 11.591 1.00 88.12 98 GLY A O 1
ATOM 766 N N . LEU A 1 99 ? -10.273 3.460 9.364 1.00 89.38 99 LEU A N 1
ATOM 767 C CA . LEU A 1 99 ? -11.706 3.354 9.144 1.00 89.38 99 LEU A CA 1
ATOM 768 C C . LEU A 1 99 ? -12.243 1.986 9.586 1.00 89.38 99 LEU A C 1
ATOM 770 O O . LEU A 1 99 ? -13.248 1.929 10.286 1.00 89.38 99 LEU A O 1
ATOM 774 N N . SER A 1 100 ? -11.552 0.895 9.244 1.00 89.06 100 SER A N 1
ATOM 775 C CA . SER A 1 100 ? -11.929 -0.461 9.669 1.00 89.06 100 SER A CA 1
ATOM 776 C C . SER A 1 100 ? -11.892 -0.612 11.192 1.00 89.06 100 SER A C 1
ATOM 778 O O . SER A 1 100 ? -12.822 -1.149 11.790 1.00 89.06 100 SER A O 1
ATOM 780 N N . THR A 1 101 ? -10.859 -0.065 11.836 1.00 87.25 101 THR A N 1
ATOM 781 C CA . THR A 1 101 ? -10.739 -0.084 13.300 1.00 87.25 101 THR A CA 1
ATOM 782 C C . THR A 1 101 ? -11.864 0.715 13.962 1.00 87.25 101 THR A C 1
ATOM 784 O O . THR A 1 101 ? -12.419 0.269 14.958 1.00 87.25 101 THR A O 1
ATOM 787 N N . LEU A 1 102 ? -12.245 1.865 13.400 1.00 87.88 102 LEU A N 1
ATOM 788 C CA . LEU A 1 102 ? -13.324 2.699 13.938 1.00 87.88 102 LEU A CA 1
ATOM 789 C C . LEU A 1 102 ? -14.718 2.094 13.724 1.00 87.88 102 LEU A C 1
ATOM 791 O O . LEU A 1 102 ? -15.566 2.220 14.601 1.00 87.88 102 LEU A O 1
ATOM 795 N N . LEU A 1 103 ? -14.966 1.463 12.572 1.00 90.62 103 LEU A N 1
ATOM 796 C CA . LEU A 1 103 ? -16.285 0.926 12.224 1.00 90.62 103 LEU A CA 1
ATOM 797 C C . LEU A 1 103 ? -16.527 -0.489 12.762 1.00 90.62 103 LEU A C 1
ATOM 799 O O . LEU A 1 103 ? -17.653 -0.813 13.125 1.00 90.62 103 LEU A O 1
ATOM 803 N N . VAL A 1 104 ? -15.496 -1.338 12.777 1.00 89.94 104 VAL A N 1
ATOM 804 C CA . VAL A 1 104 ? -15.615 -2.784 13.052 1.00 89.94 104 VAL A CA 1
ATOM 805 C C . VAL A 1 104 ? -14.775 -3.208 14.265 1.00 89.94 104 VAL A C 1
ATOM 807 O O . VAL A 1 104 ? -14.901 -4.329 14.748 1.00 89.94 104 VAL A O 1
ATOM 810 N N . GLY A 1 105 ? -13.907 -2.335 14.787 1.00 85.75 105 GLY A N 1
ATOM 811 C CA . GLY A 1 105 ? -13.019 -2.660 15.910 1.00 85.75 105 GLY A CA 1
ATOM 812 C C . GLY A 1 105 ? -11.805 -3.515 15.531 1.00 85.75 105 GLY A C 1
ATOM 813 O O . GLY A 1 105 ? -11.017 -3.868 16.405 1.00 85.75 105 GLY A O 1
ATOM 814 N N . VAL A 1 106 ? -11.626 -3.840 14.246 1.00 85.81 106 VAL A N 1
ATOM 815 C CA . VAL A 1 106 ? -10.519 -4.666 13.736 1.00 85.81 106 VAL A CA 1
ATOM 816 C C . VAL A 1 106 ? -9.895 -4.039 12.487 1.00 85.81 106 VAL A C 1
ATOM 818 O O . VAL A 1 106 ? -10.583 -3.401 11.691 1.00 85.81 106 VAL A O 1
ATOM 821 N N . SER A 1 107 ? -8.586 -4.224 12.303 1.00 83.88 107 SER A N 1
ATOM 822 C CA . SER A 1 107 ? -7.857 -3.827 11.086 1.00 83.88 107 SER A CA 1
ATOM 823 C C . SER A 1 107 ? -7.723 -5.008 10.118 1.00 83.88 107 SER A C 1
ATOM 825 O O . SER A 1 107 ? -7.844 -6.165 10.523 1.00 83.88 107 SER A O 1
ATOM 827 N N . PHE A 1 108 ? -7.428 -4.721 8.848 1.00 83.00 108 PHE A N 1
ATOM 828 C CA . PHE A 1 108 ? -7.148 -5.744 7.841 1.00 83.00 108 PHE A CA 1
ATOM 829 C C . PHE A 1 108 ? -5.954 -6.612 8.267 1.00 83.00 108 PHE A C 1
ATOM 831 O O . PHE A 1 108 ? -4.914 -6.058 8.648 1.00 83.00 108 PHE A O 1
ATOM 838 N N . PRO A 1 109 ? -6.063 -7.951 8.187 1.00 82.94 109 PRO A N 1
ATOM 839 C CA . PRO A 1 109 ? -4.997 -8.851 8.613 1.00 82.94 109 PRO A CA 1
ATOM 840 C C . PRO A 1 109 ? -3.708 -8.637 7.817 1.00 82.94 109 PRO A C 1
ATOM 842 O O . PRO A 1 109 ? -2.624 -8.772 8.364 1.00 82.94 109 PRO A O 1
ATOM 845 N N . GLU A 1 110 ? -3.796 -8.214 6.559 1.00 84.12 110 GLU A N 1
ATOM 846 C CA . GLU A 1 110 ? -2.632 -7.965 5.710 1.00 84.12 110 GLU A CA 1
ATOM 847 C C . GLU A 1 110 ? -1.818 -6.730 6.127 1.00 84.12 110 GLU A C 1
ATOM 849 O O . GLU A 1 110 ? -0.635 -6.630 5.798 1.00 84.12 110 GLU A O 1
ATOM 854 N N . PHE A 1 111 ? -2.426 -5.799 6.866 1.00 80.12 111 PHE A N 1
ATOM 855 C CA . PHE A 1 111 ? -1.746 -4.630 7.437 1.00 80.12 111 PHE A CA 1
ATOM 856 C C . PHE A 1 111 ? -1.243 -4.876 8.865 1.00 80.12 111 PHE A C 1
ATOM 858 O O . PHE A 1 111 ? -0.643 -3.987 9.469 1.00 80.12 111 PHE A O 1
ATOM 865 N N . ASN A 1 112 ? -1.477 -6.067 9.417 1.00 72.06 112 ASN A N 1
ATOM 866 C CA . ASN A 1 112 ? -0.996 -6.449 10.736 1.00 72.06 112 ASN A CA 1
ATOM 867 C C . ASN A 1 112 ? 0.239 -7.368 10.612 1.00 72.06 112 ASN A C 1
ATOM 869 O O . ASN A 1 112 ? 0.325 -8.139 9.656 1.00 72.06 112 ASN A O 1
ATOM 873 N N . PRO A 1 113 ? 1.232 -7.230 11.509 1.00 61.38 113 PRO A N 1
ATOM 874 C CA . PRO A 1 113 ? 2.397 -8.111 11.584 1.00 61.38 113 PRO A CA 1
ATOM 875 C C . PRO A 1 113 ? 2.042 -9.520 12.063 1.00 61.38 113 PRO A C 1
ATOM 877 O O . PRO A 1 113 ? 1.053 -9.660 12.819 1.00 61.38 113 PRO A O 1
#

Foldseek 3Di:
DDADPNHDDPDDCPVVVVCVVPDHDDDFQLACLQFADPQPRDGWAFDWDWDQDPPRDTDTDTDPQKTFDPDCPGPCVVVVNRMDGRVVSRVVLRVQQRVCCVPPVGGDPSRPD

Radius of gyration: 18.67 Å; chains: 1; bounding box: 44×32×50 Å

pLDDT: mean 82.63, std 10.02, range [52.12, 94.38]

Organism: Rhizopus microsporus (NCBI:txid58291)

Secondary structure (DSSP, 8-state):
-PPBTTBPPS-STHHHHHHTTTS-------TTTTTB-TTT-PBPEEEEEEEE-TTS-EEEEEEEEEEE---TT-HHHHTT--EEEHHHHHHHHHHHHHHHHHHHS---GGG--

Sequence (113 aa):
GSKIKGFLKYGGNWKLNKDSLYTTVCITNEHNTLQICLFCFKKLLNSYRLVQGKNNKVRLKQVKGSFVCMHPKCQSICARKATHSRDMVSATAIALAGLSTLLVGVSFPEFNP